Protein AF-A0A2G6EPZ2-F1 (afdb_monomer_lite)

pLDDT: mean 83.95, std 12.96, range [40.31, 92.19]

Foldseek 3Di:
DDPDPPDQWDFDQDPVRDTPGIDGPVVNCVVCVVVVHDDDDDD

Structure (mmCIF, N/CA/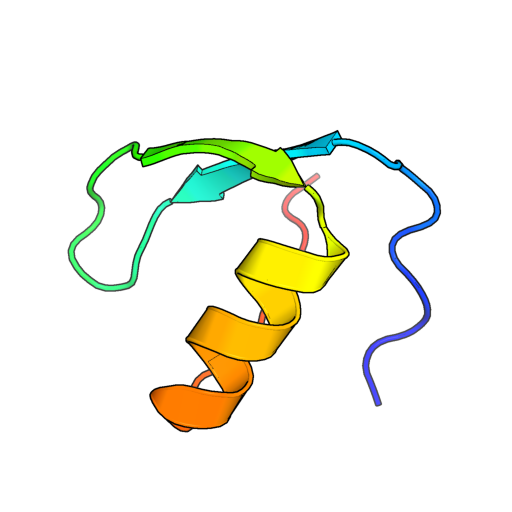C/O backbone):
data_AF-A0A2G6EPZ2-F1
#
_entry.id   AF-A0A2G6EPZ2-F1
#
loop_
_atom_site.group_PDB
_atom_site.id
_atom_site.type_symbol
_atom_site.label_atom_id
_atom_site.label_alt_id
_atom_site.label_comp_id
_atom_site.label_asym_id
_atom_site.label_entity_id
_atom_site.label_seq_id
_atom_site.pdbx_PDB_ins_code
_atom_site.Cartn_x
_atom_site.Cartn_y
_atom_site.Cartn_z
_atom_site.occupancy
_atom_site.B_iso_or_equiv
_atom_site.auth_seq_id
_atom_site.auth_comp_id
_atom_site.auth_asym_id
_atom_site.auth_atom_id
_atom_site.pdbx_PDB_model_num
ATOM 1 N N . MET A 1 1 ? -13.031 -6.841 -1.780 1.00 40.31 1 MET A N 1
ATOM 2 C CA . MET A 1 1 ? -12.094 -7.949 -2.073 1.00 40.31 1 MET A CA 1
ATOM 3 C C . MET A 1 1 ? -11.169 -7.429 -3.158 1.00 40.31 1 MET A C 1
ATOM 5 O O . MET A 1 1 ? -11.557 -7.405 -4.321 1.00 40.31 1 MET A O 1
ATOM 9 N N . ASN A 1 2 ? -10.036 -6.859 -2.747 1.00 46.78 2 ASN A N 1
ATOM 10 C CA . ASN A 1 2 ? -9.173 -6.064 -3.620 1.00 46.78 2 ASN A CA 1
ATOM 11 C C . ASN A 1 2 ? -8.409 -7.015 -4.542 1.00 46.78 2 ASN A C 1
ATOM 13 O O . ASN A 1 2 ? -7.543 -7.777 -4.117 1.00 46.78 2 ASN A O 1
ATOM 17 N N . GLY A 1 3 ? -8.832 -7.047 -5.804 1.00 52.12 3 GLY A N 1
ATOM 18 C CA . GLY A 1 3 ? -8.304 -7.926 -6.834 1.00 52.12 3 GLY A CA 1
ATOM 19 C C . GLY A 1 3 ? -6.915 -7.493 -7.280 1.00 52.12 3 GLY A C 1
ATOM 20 O O . GLY A 1 3 ? -6.784 -6.866 -8.318 1.00 52.12 3 GLY A O 1
ATOM 21 N N . GLY A 1 4 ? -5.904 -7.866 -6.494 1.00 55.50 4 GLY A N 1
ATOM 22 C CA . GLY A 1 4 ? -4.511 -8.069 -6.889 1.00 55.50 4 GLY A CA 1
ATOM 23 C C . GLY A 1 4 ? -3.888 -6.989 -7.767 1.00 55.50 4 GLY A C 1
ATOM 24 O O . GLY A 1 4 ? -3.759 -7.176 -8.978 1.00 55.50 4 GLY A O 1
ATOM 25 N N . ILE A 1 5 ? -3.378 -5.932 -7.138 1.00 61.94 5 ILE A N 1
ATOM 26 C CA . ILE A 1 5 ? -2.362 -5.074 -7.749 1.00 61.94 5 ILE A CA 1
ATOM 27 C C . ILE A 1 5 ? -1.179 -5.981 -8.150 1.00 61.94 5 ILE A C 1
ATOM 29 O O . ILE A 1 5 ? -0.482 -6.535 -7.302 1.00 61.94 5 ILE A O 1
ATOM 33 N N . ARG A 1 6 ? -0.980 -6.192 -9.459 1.00 69.69 6 ARG A N 1
ATOM 34 C CA . ARG A 1 6 ? 0.086 -7.056 -10.024 1.00 69.69 6 ARG A CA 1
ATOM 35 C C . ARG A 1 6 ? 1.432 -6.343 -10.164 1.00 69.69 6 ARG A C 1
ATOM 37 O O . ARG A 1 6 ? 2.415 -6.947 -10.590 1.00 69.69 6 ARG A O 1
ATOM 44 N N . ILE A 1 7 ? 1.463 -5.052 -9.862 1.00 79.06 7 ILE A N 1
ATOM 45 C CA . ILE A 1 7 ? 2.646 -4.213 -9.992 1.00 79.06 7 ILE A CA 1
ATOM 46 C C . ILE A 1 7 ? 3.464 -4.376 -8.704 1.00 79.06 7 ILE A C 1
ATOM 48 O O . ILE A 1 7 ? 2.899 -4.232 -7.622 1.00 79.06 7 ILE A O 1
ATOM 52 N N . PRO A 1 8 ? 4.772 -4.684 -8.774 1.00 82.38 8 PRO A N 1
ATOM 53 C CA . PRO A 1 8 ? 5.578 -4.908 -7.574 1.00 82.38 8 PRO A CA 1
ATOM 54 C C . PRO A 1 8 ? 5.807 -3.625 -6.766 1.00 82.38 8 PRO A C 1
ATOM 56 O O . PRO A 1 8 ? 5.982 -3.703 -5.554 1.00 82.38 8 PRO A O 1
ATOM 59 N N . ASN A 1 9 ? 5.784 -2.461 -7.424 1.00 86.50 9 ASN A N 1
ATOM 60 C CA . ASN A 1 9 ? 6.004 -1.163 -6.798 1.00 86.50 9 ASN A CA 1
ATOM 61 C C . ASN A 1 9 ? 4.965 -0.145 -7.272 1.00 86.50 9 ASN A C 1
ATOM 63 O O . ASN A 1 9 ? 4.762 0.011 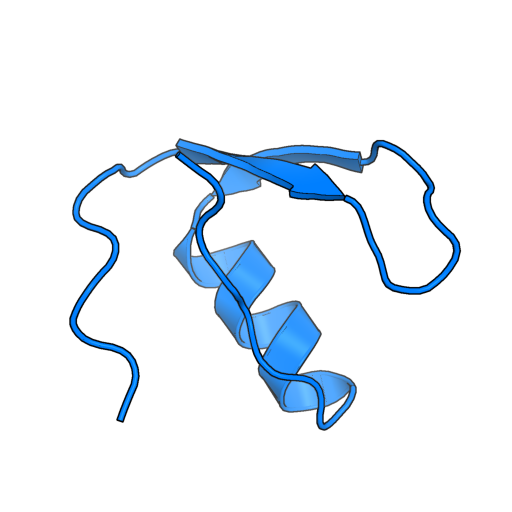-8.476 1.00 86.50 9 ASN A O 1
ATOM 67 N N . ILE A 1 10 ? 4.364 0.579 -6.334 1.00 88.94 10 ILE A N 1
ATOM 68 C CA . ILE A 1 10 ? 3.356 1.611 -6.586 1.00 88.94 10 ILE A CA 1
ATOM 69 C C . ILE A 1 10 ? 3.775 2.929 -5.955 1.00 88.94 10 ILE A C 1
ATOM 71 O O . ILE A 1 10 ? 4.587 2.961 -5.033 1.00 88.94 10 ILE A O 1
ATOM 75 N N . ARG A 1 11 ? 3.209 4.031 -6.445 1.00 91.56 11 ARG A N 1
ATOM 76 C CA . ARG A 1 11 ? 3.301 5.310 -5.745 1.00 91.56 11 ARG A CA 1
ATOM 77 C C . ARG A 1 11 ? 2.203 5.365 -4.689 1.00 91.56 11 ARG A C 1
ATOM 79 O O . ARG A 1 11 ? 1.035 5.285 -5.054 1.00 91.56 11 ARG A O 1
ATOM 86 N N . LEU A 1 12 ? 2.581 5.485 -3.421 1.00 89.81 12 LEU A N 1
ATOM 87 C CA . LEU A 1 12 ? 1.640 5.518 -2.304 1.00 89.81 12 LEU A CA 1
ATOM 88 C C . LEU A 1 12 ? 1.348 6.961 -1.887 1.00 89.81 12 LEU A C 1
ATOM 90 O O . LEU A 1 12 ? 2.268 7.764 -1.701 1.00 89.81 12 LEU A O 1
ATOM 94 N N . ILE A 1 13 ? 0.060 7.250 -1.737 1.00 90.81 13 ILE A N 1
ATOM 95 C CA . ILE A 1 13 ? -0.470 8.441 -1.080 1.00 90.81 13 ILE A CA 1
ATOM 96 C C . ILE A 1 13 ? -1.190 7.935 0.165 1.00 90.81 13 ILE A C 1
ATOM 98 O O . ILE A 1 13 ? -1.981 6.997 0.059 1.00 90.81 13 ILE A O 1
ATOM 102 N N . ASP A 1 14 ? -0.880 8.495 1.327 1.00 87.81 14 ASP A N 1
ATOM 103 C CA . ASP A 1 14 ? -1.545 8.106 2.569 1.00 87.81 14 ASP A CA 1
ATOM 104 C C . ASP A 1 14 ? -2.889 8.828 2.774 1.00 87.81 14 ASP A C 1
ATOM 106 O O . ASP A 1 14 ? -3.347 9.611 1.937 1.00 87.81 14 ASP A O 1
ATOM 110 N N . ALA A 1 15 ? -3.549 8.534 3.897 1.00 85.62 15 ALA A N 1
ATOM 111 C CA . ALA A 1 15 ? -4.850 9.106 4.239 1.00 85.62 15 ALA A CA 1
ATOM 112 C C . ALA A 1 15 ? -4.809 10.623 4.505 1.00 85.62 15 ALA A C 1
ATOM 114 O O . ALA A 1 15 ? -5.842 11.282 4.381 1.00 85.62 15 ALA A O 1
ATOM 115 N N . ASP A 1 16 ? -3.638 11.173 4.832 1.00 89.06 16 ASP A N 1
ATOM 116 C CA . ASP A 1 16 ? -3.426 12.604 5.057 1.00 89.06 16 ASP A CA 1
ATOM 117 C C . ASP A 1 16 ? -3.101 13.348 3.744 1.00 89.06 16 ASP A C 1
ATOM 119 O O . ASP A 1 16 ? -3.035 14.580 3.706 1.00 89.06 16 ASP A O 1
ATOM 123 N N . GLY A 1 17 ? -2.960 12.609 2.637 1.00 88.00 17 GLY A N 1
ATOM 124 C CA . GLY A 1 17 ? -2.627 13.138 1.319 1.00 88.00 17 GLY A CA 1
ATOM 125 C C . GLY A 1 17 ? -1.124 13.317 1.096 1.00 88.00 17 GLY A C 1
ATOM 126 O O . GLY A 1 17 ? -0.730 13.950 0.109 1.00 88.00 17 GLY A O 1
ATOM 127 N N . GLU A 1 18 ? -0.271 12.774 1.969 1.00 91.50 18 GLU A N 1
ATOM 128 C CA . GLU A 1 18 ? 1.175 12.834 1.793 1.00 91.50 18 GLU A CA 1
ATOM 129 C C . GLU A 1 18 ? 1.654 11.793 0.777 1.00 91.50 18 GLU A C 1
ATOM 131 O O . GLU A 1 18 ? 1.280 10.619 0.780 1.00 91.50 18 GLU A O 1
ATOM 136 N N . ASN A 1 19 ? 2.539 12.233 -0.120 1.00 89.94 19 ASN A N 1
ATOM 137 C CA . ASN A 1 19 ? 3.187 11.349 -1.078 1.00 89.94 19 ASN A CA 1
ATOM 138 C C . ASN A 1 19 ? 4.352 10.621 -0.405 1.00 89.94 19 ASN A C 1
ATOM 140 O O . ASN A 1 19 ? 5.428 11.192 -0.226 1.00 89.94 19 ASN A O 1
ATOM 144 N N . LYS A 1 20 ? 4.178 9.327 -0.141 1.00 89.44 20 LYS A N 1
ATOM 145 C CA . LYS A 1 20 ? 5.199 8.467 0.484 1.00 89.44 20 LYS A CA 1
ATOM 146 C C . LYS A 1 20 ? 6.229 7.941 -0.524 1.00 89.44 20 LYS A C 1
ATOM 148 O O . LYS A 1 20 ? 7.185 7.261 -0.162 1.00 89.44 20 LYS A O 1
ATOM 153 N N . GLY A 1 21 ? 6.072 8.298 -1.800 1.00 91.81 21 GLY A N 1
ATOM 154 C CA . GLY A 1 21 ? 6.972 7.904 -2.881 1.00 91.81 21 GLY A CA 1
ATOM 155 C C . GLY A 1 21 ? 6.631 6.529 -3.448 1.00 91.81 21 GLY A C 1
ATOM 156 O O . GLY A 1 21 ? 5.479 6.105 -3.409 1.00 91.81 21 GLY A O 1
ATOM 157 N N . VAL A 1 22 ? 7.622 5.867 -4.050 1.00 92.19 22 VAL A N 1
ATOM 1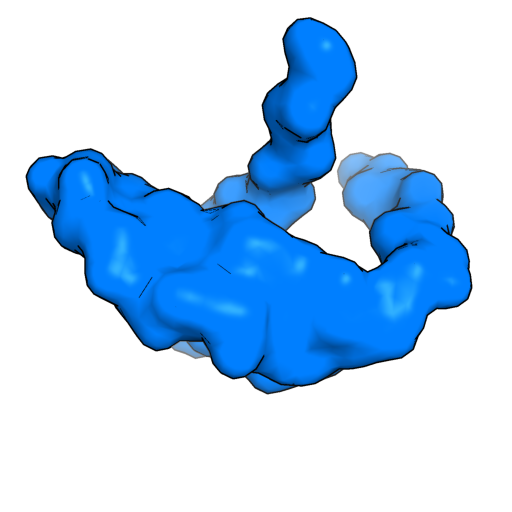58 C CA . VAL A 1 22 ? 7.450 4.527 -4.625 1.00 92.19 22 VAL A CA 1
ATOM 159 C C . VAL A 1 22 ? 7.765 3.486 -3.559 1.00 92.19 22 VAL A C 1
ATOM 161 O O . VAL A 1 22 ? 8.887 3.440 -3.062 1.00 92.19 22 VAL A O 1
ATOM 164 N N . VAL A 1 23 ? 6.784 2.650 -3.238 1.00 91.38 23 VAL A N 1
ATOM 165 C CA . VAL A 1 23 ? 6.874 1.586 -2.233 1.00 91.38 23 VAL A CA 1
ATOM 166 C C . VAL A 1 23 ? 6.443 0.255 -2.835 1.00 91.38 23 VAL A C 1
ATOM 168 O O . VAL A 1 23 ? 5.767 0.218 -3.868 1.00 91.38 23 VAL A O 1
ATOM 171 N N . ALA A 1 24 ? 6.813 -0.849 -2.188 1.00 91.31 24 ALA A N 1
ATOM 172 C CA . ALA A 1 24 ? 6.309 -2.152 -2.582 1.00 91.31 24 ALA A CA 1
ATOM 173 C C . ALA A 1 24 ? 4.806 -2.237 -2.297 1.00 91.31 24 ALA A C 1
ATOM 175 O O . ALA A 1 24 ? 4.336 -1.863 -1.223 1.00 91.31 24 ALA A O 1
ATOM 176 N N . THR A 1 25 ? 4.048 -2.789 -3.237 1.00 90.31 25 THR A N 1
ATOM 177 C CA . THR A 1 25 ? 2.595 -2.966 -3.089 1.00 90.31 25 THR A CA 1
ATOM 178 C C . THR A 1 25 ? 2.237 -3.777 -1.845 1.00 90.31 25 THR A C 1
ATOM 180 O O . THR A 1 25 ? 1.263 -3.473 -1.166 1.00 90.31 25 THR A O 1
ATOM 183 N N . ALA A 1 26 ? 3.040 -4.795 -1.522 1.00 90.50 26 ALA A N 1
ATOM 184 C CA . ALA A 1 26 ? 2.840 -5.609 -0.327 1.00 90.50 26 ALA A CA 1
ATOM 185 C C . ALA A 1 26 ? 3.024 -4.805 0.970 1.00 90.50 26 ALA A C 1
ATOM 187 O O . ALA A 1 26 ? 2.286 -5.021 1.928 1.00 90.50 26 ALA A O 1
ATOM 188 N N . ASP A 1 27 ? 3.973 -3.864 0.993 1.00 91.00 27 ASP A N 1
ATOM 189 C CA . ASP A 1 27 ? 4.179 -2.985 2.145 1.00 91.00 27 ASP A CA 1
ATOM 190 C C . ASP A 1 27 ? 3.036 -1.981 2.282 1.00 91.00 27 ASP A C 1
ATOM 192 O O . ASP A 1 27 ? 2.511 -1.822 3.378 1.00 91.00 27 ASP A O 1
ATOM 196 N N . ALA A 1 28 ? 2.583 -1.388 1.173 1.00 90.94 28 ALA A N 1
ATOM 197 C CA . ALA A 1 28 ? 1.423 -0.498 1.169 1.00 90.94 28 ALA A CA 1
ATOM 198 C C . ALA A 1 28 ? 0.142 -1.207 1.633 1.00 90.94 28 ALA A C 1
ATOM 200 O O . ALA A 1 28 ? -0.643 -0.637 2.384 1.00 90.94 28 ALA A O 1
ATOM 201 N N . GLN A 1 29 ? -0.067 -2.458 1.209 1.00 90.62 29 GLN A N 1
ATOM 202 C CA . GLN A 1 29 ? -1.221 -3.245 1.642 1.00 90.62 29 GLN A CA 1
ATOM 203 C C . GLN A 1 29 ? -1.150 -3.551 3.138 1.00 90.62 29 GLN A C 1
ATOM 205 O O . GLN A 1 29 ? -2.150 -3.418 3.832 1.00 90.62 29 GLN A O 1
ATOM 210 N N . ARG A 1 30 ? 0.030 -3.914 3.650 1.00 91.81 30 ARG A N 1
ATOM 211 C CA . ARG A 1 30 ? 0.227 -4.152 5.082 1.00 91.81 30 ARG A CA 1
ATOM 212 C C . ARG A 1 30 ? 0.015 -2.884 5.910 1.00 91.81 30 ARG A C 1
ATOM 214 O O . ARG A 1 30 ? -0.634 -2.960 6.942 1.00 91.81 30 ARG A O 1
ATOM 221 N N . GLU A 1 31 ? 0.526 -1.738 5.458 1.00 90.44 31 GLU A N 1
ATOM 222 C CA . GLU A 1 31 ? 0.312 -0.442 6.119 1.00 90.44 31 GLU A CA 1
ATOM 223 C C . GLU A 1 31 ? -1.182 -0.087 6.155 1.00 90.44 31 GLU A C 1
ATOM 225 O O . GLU A 1 31 ? -1.693 0.321 7.195 1.00 90.44 31 GLU A O 1
ATOM 230 N N . ALA A 1 32 ? -1.906 -0.321 5.056 1.00 91.31 32 ALA A N 1
ATOM 231 C CA . ALA A 1 32 ? -3.354 -0.148 5.018 1.00 91.31 32 ALA A CA 1
ATOM 232 C C . ALA A 1 32 ? -4.067 -1.085 6.014 1.00 91.31 32 ALA A C 1
ATOM 234 O O . ALA A 1 32 ? -4.861 -0.613 6.825 1.00 91.31 32 ALA A O 1
ATOM 235 N N . ASP A 1 33 ? -3.721 -2.377 6.034 1.00 91.12 33 ASP A N 1
ATOM 236 C CA . ASP A 1 33 ? -4.317 -3.366 6.943 1.00 91.12 33 ASP A CA 1
ATOM 237 C C . ASP A 1 33 ? -4.051 -3.029 8.426 1.00 91.12 33 ASP A C 1
ATOM 239 O O . ASP A 1 33 ? -4.949 -3.144 9.263 1.00 91.12 33 ASP A O 1
ATOM 243 N N . GLU A 1 34 ? -2.835 -2.583 8.762 1.00 91.88 34 GLU A N 1
ATOM 244 C CA . GLU A 1 34 ? -2.447 -2.167 10.119 1.00 91.88 34 GLU A CA 1
ATOM 245 C C . GLU A 1 34 ? -3.214 -0.921 10.589 1.00 91.88 34 GLU A C 1
ATOM 247 O O . GLU A 1 34 ? -3.541 -0.801 11.772 1.00 91.88 34 GLU A O 1
ATOM 252 N N . LEU A 1 35 ? -3.539 -0.015 9.665 1.00 89.88 35 LEU A N 1
ATOM 253 C CA . LEU A 1 35 ? -4.314 1.199 9.928 1.00 89.88 35 LEU A CA 1
ATOM 254 C C . LEU A 1 35 ? -5.834 0.984 9.809 1.00 89.88 35 LEU A C 1
ATOM 256 O O . LEU A 1 35 ? -6.603 1.908 10.077 1.00 89.88 35 LEU A O 1
ATOM 260 N N . GLY A 1 36 ? -6.282 -0.217 9.424 1.00 91.06 36 GLY A N 1
ATOM 261 C CA . GLY A 1 36 ? -7.692 -0.508 9.148 1.00 91.06 36 GLY A CA 1
ATOM 262 C C . GLY A 1 36 ? -8.248 0.264 7.945 1.00 91.06 36 GLY A C 1
ATOM 263 O O . GLY A 1 36 ? -9.443 0.559 7.901 1.00 91.06 36 GLY A O 1
ATOM 264 N N . LEU A 1 37 ? -7.377 0.626 7.004 1.00 90.44 37 LEU A N 1
ATOM 265 C CA . LEU A 1 37 ? -7.684 1.334 5.768 1.00 90.44 37 LEU A CA 1
ATOM 266 C C . LEU A 1 37 ? -7.697 0.367 4.579 1.00 90.44 37 LEU A C 1
ATOM 268 O O . LEU A 1 37 ? -7.114 -0.713 4.619 1.00 90.44 37 LEU A O 1
ATOM 272 N N . ASP A 1 38 ? -8.325 0.790 3.484 1.00 89.44 38 ASP A N 1
ATOM 273 C CA . ASP A 1 38 ? -8.304 0.060 2.219 1.00 89.44 38 ASP A CA 1
ATOM 274 C C . ASP A 1 38 ? -7.287 0.679 1.253 1.00 89.44 38 ASP A C 1
ATOM 276 O O . ASP A 1 38 ? -7.324 1.877 0.969 1.00 89.44 38 ASP A O 1
ATOM 280 N N . LEU A 1 39 ? -6.415 -0.155 0.683 1.00 88.94 39 LEU A N 1
ATOM 281 C CA . LEU A 1 39 ? -5.553 0.250 -0.426 1.0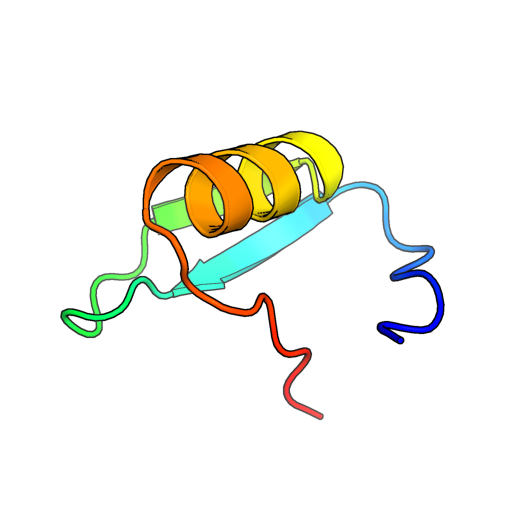0 88.94 39 LEU A CA 1
ATOM 282 C C . LEU A 1 39 ? -6.362 0.279 -1.733 1.00 88.94 39 LEU A C 1
ATOM 284 O O . LEU A 1 39 ? -6.886 -0.751 -2.168 1.00 88.94 39 LEU A O 1
ATOM 288 N N . VAL A 1 40 ? -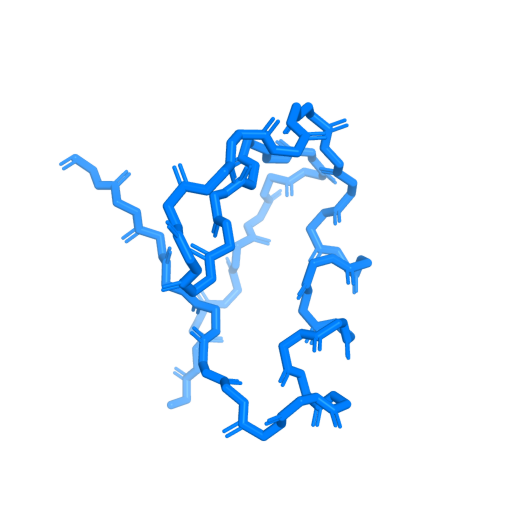6.432 1.448 -2.375 1.00 87.81 40 VAL A N 1
ATOM 289 C CA . VAL A 1 40 ? -7.174 1.670 -3.626 1.00 87.81 40 VAL A CA 1
ATOM 290 C C . VAL A 1 40 ? -6.223 2.103 -4.742 1.00 87.81 40 VAL A C 1
ATOM 292 O O . VAL A 1 40 ? -5.433 3.030 -4.581 1.00 87.81 40 VAL A O 1
ATOM 295 N N . GLU A 1 41 ? -6.315 1.440 -5.895 1.00 84.12 41 GLU A N 1
ATOM 296 C CA . GLU A 1 41 ? -5.624 1.843 -7.123 1.00 84.12 41 GLU A CA 1
ATOM 297 C C . GLU A 1 41 ? -6.398 2.973 -7.821 1.00 84.12 41 GLU A C 1
ATOM 299 O O . GLU A 1 41 ? -7.611 2.870 -8.013 1.00 84.12 41 GLU A O 1
ATOM 304 N N . ILE A 1 42 ? -5.698 4.042 -8.214 1.00 80.81 42 ILE A N 1
ATOM 305 C CA . ILE A 1 42 ? -6.261 5.156 -8.992 1.00 80.81 42 ILE A CA 1
ATOM 306 C C . ILE A 1 42 ? -5.746 5.060 -10.436 1.00 80.81 42 ILE A C 1
ATOM 308 O O . ILE A 1 42 ? -4.533 4.984 -10.644 1.00 80.81 42 ILE A O 1
ATOM 312 N N . VAL A 1 43 ? -6.669 5.076 -11.409 1.00 73.88 43 VAL A N 1
ATOM 313 C CA . VAL A 1 43 ? -6.413 5.066 -12.866 1.00 73.88 43 VAL A CA 1
ATOM 314 C C . VAL A 1 43 ? -6.759 6.391 -13.529 1.00 73.88 43 VAL A C 1
ATOM 316 O O . VAL A 1 43 ? 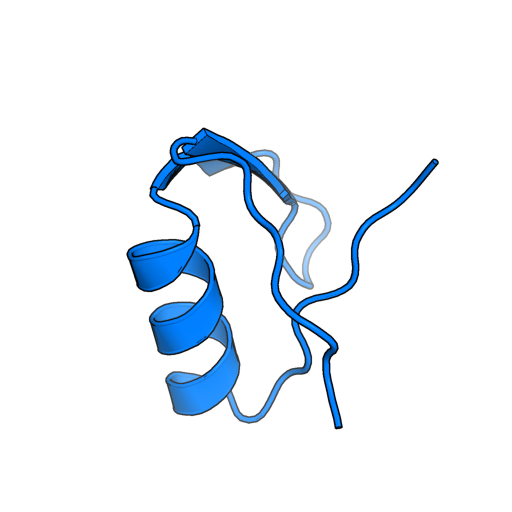-7.699 7.064 -13.048 1.00 73.88 43 VAL A O 1
#

Radius of gyration: 9.68 Å; chains: 1; bounding box: 20×21×23 Å

Secondary structure (DSSP, 8-state):
-------SEEEEE-TT--EEEEEEHHHHHHHHHHHTPPP----

Sequence (43 aa):
MNGGIRIPNIRLIDADGENKGVVATADAQREADELGLDLVEIV